Protein AF-A0A6V7KU65-F1 (afdb_monomer_lite)

Secondary structure (DSSP, 8-state):
--BTTB--HHHHH-TTTHHHHHHHHHHSSS-----TTTTTT-----S---SSS--TT----HHHHHHHHHHGGGPPP---SSSTTTTS-SSS--SSPPPGGGGTSSHHHHHH-TTSHHHHHHHHHHHTTSHHHHHPPP-EEEETTTTEEEE-

Organism: NCBI:txid1563983

Sequence (152 aa):
LSTDKHPRISTRVGPSRLPGYMVLSMLLPGQVYSYYGDEIGMTDSKAPWNDTQSDTQARLTADSLVEYSRNAPRTPMQWNGATNTAGFSTNETTYLPVNENYDYQNVESLIDEPSSTLNTYKKLVKLRKEPVFQFGHLNIGTLNNDTVLVIK

pLDDT: mean 85.8, std 15.4, range [36.19, 97.81]

InterPro domains:
  IPR006047 Glycosyl hydrolase family 13, catalytic domain [PF00128] (7-131)
  IPR017853 Glycoside hydrolase superfamily [SSF51445] (4-130)

Foldseek 3Di:
DDDLQAFQPCAVPPPVCLLVVLLVQLQDEDDHDDDPLSLLSDGFAPDQPDVDPDDPPPDPDVVSVNVSRNCRRVAAAQAELPAQNNPRDPDNDDPGGHHPCSHCSHPVNQVPPCPGSNVSNVVSVVVCPDCCSHPNDWDWDADDVRPDIDID

Structure (mmCIF, N/CA/C/O backbone):
data_AF-A0A6V7KU65-F1
#
_entry.id   AF-A0A6V7KU65-F1
#
loop_
_atom_site.group_PDB
_atom_site.id
_atom_site.type_symbol
_atom_site.label_atom_id
_atom_site.label_alt_id
_atom_site.label_comp_id
_atom_site.label_asym_id
_atom_site.label_entity_id
_atom_site.label_seq_id
_atom_site.pdbx_PDB_ins_code
_atom_site.Cartn_x
_atom_site.Cartn_y
_atom_site.Cartn_z
_atom_site.occupancy
_atom_site.B_iso_or_equiv
_atom_site.auth_seq_id
_atom_site.auth_comp_id
_atom_site.auth_asym_id
_atom_site.auth_atom_id
_atom_site.pdbx_PDB_model_num
ATOM 1 N N . LEU A 1 1 ? 3.739 -3.098 7.646 1.00 72.88 1 LEU A N 1
ATOM 2 C CA . LEU A 1 1 ? 3.260 -4.498 7.453 1.00 72.88 1 LEU A CA 1
ATOM 3 C C . LEU A 1 1 ? 4.264 -5.335 6.661 1.00 72.88 1 LEU A C 1
ATOM 5 O O . LEU A 1 1 ? 4.393 -6.531 6.920 1.00 72.88 1 LEU A O 1
ATOM 9 N N . SER A 1 2 ? 4.970 -4.734 5.708 1.00 83.94 2 SER A N 1
ATOM 10 C CA . SER A 1 2 ? 6.104 -5.352 5.006 1.00 83.94 2 SER A CA 1
ATOM 11 C C . SER A 1 2 ? 7.447 -4.868 5.569 1.00 83.94 2 SER A C 1
ATOM 13 O O . SER A 1 2 ? 7.476 -3.909 6.341 1.00 83.94 2 SER A O 1
ATOM 15 N N . THR A 1 3 ? 8.549 -5.530 5.203 1.00 87.00 3 THR A N 1
ATOM 16 C CA . THR A 1 3 ? 9.925 -5.046 5.420 1.00 87.00 3 THR A CA 1
ATOM 17 C C . THR A 1 3 ? 10.816 -5.491 4.260 1.00 87.00 3 THR A C 1
ATOM 19 O O . THR A 1 3 ? 10.416 -6.326 3.459 1.00 87.00 3 THR A O 1
ATOM 22 N N . ASP A 1 4 ? 12.060 -5.020 4.210 1.00 82.38 4 ASP A N 1
ATOM 23 C CA . ASP A 1 4 ? 13.067 -5.450 3.228 1.00 82.38 4 ASP A CA 1
ATOM 24 C C . ASP A 1 4 ? 13.524 -6.918 3.381 1.00 82.38 4 ASP A C 1
ATOM 2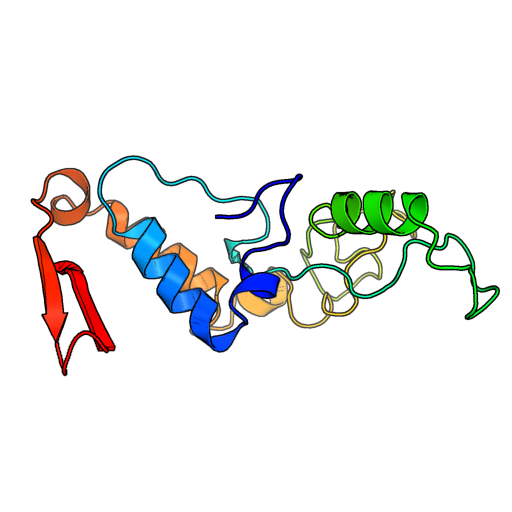6 O O . ASP A 1 4 ? 14.325 -7.399 2.579 1.00 82.38 4 ASP A O 1
ATOM 30 N N . LYS A 1 5 ? 13.078 -7.596 4.447 1.00 82.19 5 LYS A N 1
ATOM 31 C CA . LYS A 1 5 ? 13.423 -8.985 4.796 1.00 82.19 5 LYS A CA 1
ATOM 32 C C . LYS A 1 5 ? 12.248 -9.948 4.649 1.00 82.19 5 LYS A C 1
ATOM 34 O O . LYS A 1 5 ? 12.446 -11.150 4.777 1.00 82.19 5 LYS A O 1
ATOM 39 N N . HIS A 1 6 ? 11.041 -9.433 4.429 1.00 84.06 6 HIS A N 1
ATOM 40 C CA . HIS A 1 6 ? 9.832 -10.241 4.327 1.00 84.06 6 HIS A CA 1
ATOM 41 C C . HIS A 1 6 ? 9.097 -9.916 3.022 1.00 84.06 6 HIS A C 1
ATOM 43 O O . HIS A 1 6 ? 9.074 -8.748 2.636 1.00 84.06 6 HIS A O 1
ATOM 49 N N . PRO A 1 7 ? 8.435 -10.904 2.390 1.00 87.94 7 PRO A N 1
ATOM 50 C CA . PRO A 1 7 ? 7.588 -10.693 1.212 1.00 87.94 7 PRO A CA 1
ATOM 51 C C . PRO A 1 7 ? 6.628 -9.520 1.394 1.00 87.94 7 PRO A C 1
ATOM 53 O O . PRO A 1 7 ? 6.122 -9.334 2.504 1.00 87.94 7 PRO A O 1
ATOM 56 N N . ARG A 1 8 ? 6.312 -8.748 0.354 1.00 91.69 8 ARG A N 1
ATOM 57 C CA . ARG A 1 8 ? 5.344 -7.642 0.474 1.00 91.69 8 ARG A CA 1
ATOM 58 C C . ARG A 1 8 ? 3.980 -8.136 0.960 1.00 91.69 8 ARG A C 1
ATOM 60 O O . ARG A 1 8 ? 3.535 -9.239 0.639 1.00 91.69 8 ARG A O 1
ATOM 67 N N . ILE A 1 9 ? 3.280 -7.310 1.738 1.00 92.44 9 ILE A N 1
ATOM 68 C CA . ILE A 1 9 ? 1.968 -7.647 2.306 1.00 92.44 9 ILE A CA 1
ATOM 69 C C . ILE A 1 9 ? 0.967 -8.010 1.209 1.00 92.44 9 ILE A C 1
ATOM 71 O O . ILE A 1 9 ? 0.270 -9.011 1.355 1.00 92.44 9 ILE A O 1
ATOM 75 N N . SER A 1 10 ? 0.962 -7.264 0.098 1.00 92.00 10 SER A N 1
ATOM 76 C CA . SER A 1 10 ? 0.104 -7.512 -1.067 1.00 92.00 10 SER A CA 1
ATOM 77 C C . SER A 1 10 ? 0.305 -8.926 -1.628 1.00 92.00 10 SER A C 1
ATOM 79 O O . SER A 1 10 ? -0.668 -9.628 -1.895 1.00 92.00 10 SER A O 1
ATOM 81 N N . THR A 1 11 ? 1.556 -9.404 -1.682 1.00 91.38 11 THR A N 1
ATOM 82 C CA . THR A 1 11 ? 1.897 -10.782 -2.073 1.00 91.38 11 THR A CA 1
ATOM 83 C C . THR A 1 11 ? 1.359 -11.814 -1.081 1.00 91.38 11 THR A C 1
ATOM 85 O O . THR A 1 11 ? 0.833 -12.845 -1.490 1.00 91.38 11 THR A O 1
ATOM 88 N N . ARG A 1 12 ? 1.471 -11.555 0.230 1.00 90.19 12 ARG A N 1
ATOM 89 C CA . ARG A 1 12 ? 1.088 -12.524 1.275 1.00 90.19 12 ARG A CA 1
ATOM 90 C C . ARG A 1 12 ? -0.420 -12.689 1.437 1.00 90.19 12 ARG A C 1
ATOM 92 O O . ARG A 1 12 ? -0.884 -13.800 1.666 1.00 90.19 12 ARG A O 1
ATOM 99 N N . VAL A 1 13 ? -1.177 -11.591 1.395 1.00 91.25 13 VAL A N 1
ATOM 100 C CA . VAL A 1 13 ? -2.624 -11.608 1.703 1.00 91.25 13 VAL A CA 1
ATOM 101 C C . VAL A 1 13 ? -3.500 -11.572 0.453 1.00 91.25 13 VAL A C 1
ATOM 103 O O . VAL A 1 13 ? -4.666 -11.978 0.508 1.00 91.25 13 VAL A O 1
ATOM 106 N N . GLY A 1 14 ? -2.923 -11.140 -0.669 1.00 90.56 14 GLY A N 1
ATOM 107 C CA . GLY A 1 14 ? -3.597 -10.934 -1.942 1.00 90.56 14 GLY A CA 1
ATOM 108 C C . GLY A 1 14 ? -4.281 -9.563 -2.048 1.00 90.56 14 GLY A C 1
ATOM 109 O O . GLY A 1 14 ? -4.614 -8.940 -1.032 1.00 90.56 14 GLY A O 1
ATOM 110 N N . PRO A 1 15 ? -4.557 -9.103 -3.281 1.00 85.75 15 PRO A N 1
ATOM 111 C CA . PRO A 1 15 ? -5.095 -7.766 -3.537 1.00 85.75 15 PRO A CA 1
ATOM 112 C C . PRO A 1 15 ? -6.483 -7.550 -2.919 1.00 85.75 15 PRO A C 1
ATOM 114 O O . PRO A 1 15 ? -6.777 -6.463 -2.434 1.00 85.75 15 PRO A O 1
ATOM 117 N N . SER A 1 16 ? -7.321 -8.589 -2.854 1.00 89.19 16 SER A N 1
ATOM 118 C CA . SER A 1 16 ? -8.681 -8.490 -2.306 1.00 89.19 16 SER A CA 1
ATOM 119 C C . SER A 1 16 ? -8.722 -8.252 -0.794 1.00 89.19 16 SER A C 1
ATOM 121 O O . SER A 1 16 ? -9.681 -7.672 -0.290 1.00 89.19 16 SER A O 1
ATOM 123 N N . ARG A 1 17 ? -7.694 -8.689 -0.056 1.00 91.69 17 ARG A N 1
ATOM 124 C CA . ARG A 1 17 ? -7.631 -8.561 1.410 1.00 91.69 17 ARG A CA 1
ATOM 125 C C . ARG A 1 17 ? -6.805 -7.367 1.868 1.00 91.69 17 ARG A C 1
ATOM 127 O O . ARG A 1 17 ? -6.956 -6.933 3.009 1.00 91.69 17 ARG A O 1
ATOM 134 N N . LEU A 1 18 ? -5.948 -6.835 0.998 1.00 92.06 18 LEU A N 1
ATOM 135 C CA . LEU A 1 18 ? -5.036 -5.742 1.317 1.00 92.06 18 LEU A CA 1
ATOM 136 C C . LEU A 1 18 ? -5.740 -4.529 1.962 1.00 92.06 18 LEU A C 1
ATOM 138 O O . LEU A 1 18 ? -5.259 -4.090 3.010 1.00 92.06 18 LEU A O 1
ATOM 142 N N . PRO A 1 19 ? -6.891 -4.031 1.457 1.00 91.19 19 PRO A N 1
ATOM 143 C CA . PRO A 1 19 ? -7.582 -2.906 2.088 1.00 91.19 19 PRO A CA 1
ATOM 144 C C . PRO A 1 19 ? -7.994 -3.189 3.538 1.00 91.19 19 PRO A C 1
ATOM 146 O O . PRO A 1 19 ? -7.839 -2.329 4.401 1.00 91.19 19 PRO A O 1
ATOM 149 N N . GLY A 1 20 ? -8.450 -4.409 3.841 1.00 91.75 20 GLY A N 1
ATOM 150 C CA . GLY A 1 20 ? -8.815 -4.805 5.204 1.00 91.75 20 GLY A CA 1
ATOM 151 C C . GLY A 1 20 ? -7.618 -4.784 6.159 1.00 91.75 20 GLY A C 1
ATOM 152 O O . GLY A 1 20 ? -7.716 -4.258 7.267 1.00 91.75 20 GLY A O 1
ATOM 153 N N . TYR A 1 21 ? -6.459 -5.274 5.711 1.00 92.00 21 TYR A N 1
ATOM 154 C CA . TYR A 1 21 ? -5.218 -5.202 6.493 1.00 92.00 21 TYR A CA 1
ATOM 155 C C . TYR A 1 21 ? -4.721 -3.765 6.684 1.00 92.00 21 TYR A C 1
ATOM 157 O O . TYR A 1 21 ? -4.191 -3.445 7.749 1.00 92.00 21 TYR A O 1
ATOM 165 N N . MET A 1 22 ? -4.909 -2.888 5.693 1.00 92.81 22 MET A N 1
ATOM 166 C CA . MET A 1 22 ? -4.601 -1.463 5.835 1.00 92.81 22 MET A CA 1
ATOM 167 C C . MET A 1 22 ? -5.476 -0.804 6.889 1.00 92.81 22 MET A C 1
ATOM 169 O O . MET A 1 22 ? -4.943 -0.124 7.760 1.00 92.81 22 MET A O 1
ATOM 173 N N . VAL A 1 23 ? -6.791 -1.035 6.840 1.00 93.00 23 VAL A N 1
ATOM 174 C CA . VAL A 1 23 ? -7.746 -0.537 7.841 1.00 93.00 23 VAL A CA 1
ATOM 175 C C . VAL A 1 23 ? -7.330 -1.007 9.232 1.00 93.00 23 VAL A C 1
ATOM 177 O O . VAL A 1 23 ? -7.158 -0.185 10.127 1.00 93.00 23 VAL A O 1
ATOM 180 N N . LEU A 1 24 ? -7.081 -2.308 9.399 1.00 92.50 24 LEU A N 1
ATOM 181 C CA . LEU A 1 24 ? -6.645 -2.874 10.673 1.00 92.50 24 LEU A CA 1
ATOM 182 C C . LEU A 1 24 ? -5.354 -2.206 11.170 1.00 92.50 24 LEU A C 1
ATOM 184 O O . LEU A 1 24 ? -5.301 -1.714 12.291 1.00 92.50 24 LEU A O 1
ATOM 188 N N . SER A 1 25 ? -4.323 -2.120 10.329 1.00 92.25 25 SER A N 1
ATOM 189 C CA . SER A 1 25 ? -3.042 -1.530 10.730 1.00 92.25 25 SER A CA 1
ATOM 190 C C . SER A 1 25 ? -3.122 -0.025 10.997 1.00 92.25 25 SER A C 1
ATOM 192 O O . SER A 1 25 ? -2.353 0.465 11.818 1.00 92.25 25 SER A O 1
ATOM 194 N N . MET A 1 26 ? -3.992 0.710 10.300 1.00 92.88 26 MET A N 1
ATOM 195 C CA . MET A 1 26 ? -4.109 2.171 10.386 1.00 92.88 26 MET A CA 1
ATOM 196 C C . MET A 1 26 ? -5.087 2.662 11.442 1.00 92.88 26 MET A C 1
ATOM 198 O O . MET A 1 26 ? -5.024 3.841 11.783 1.00 92.88 26 MET A O 1
ATOM 202 N N . LEU A 1 27 ? -6.003 1.825 11.928 1.00 91.44 27 LEU A N 1
ATOM 203 C CA . LEU A 1 27 ? -7.005 2.224 12.923 1.00 91.44 27 LEU A CA 1
ATOM 204 C C . LEU A 1 27 ? -6.724 1.664 14.319 1.00 91.44 27 LEU A C 1
ATOM 206 O O . LEU A 1 27 ? -7.307 2.144 15.285 1.00 91.44 27 LEU A O 1
ATOM 210 N N . LEU A 1 28 ? -5.792 0.715 14.457 1.00 92.81 28 LEU A N 1
ATOM 211 C CA . LEU A 1 28 ? -5.308 0.306 15.773 1.00 92.81 28 LEU A CA 1
ATOM 212 C C . LEU A 1 28 ? -4.555 1.460 16.474 1.00 92.81 28 LEU A C 1
ATOM 214 O O . LEU A 1 28 ? -3.820 2.215 15.820 1.00 92.81 28 LEU A O 1
ATOM 218 N N . PRO A 1 29 ? -4.711 1.613 17.800 1.00 92.06 29 PRO A N 1
ATOM 219 C CA . PRO A 1 29 ? -4.054 2.657 18.575 1.00 92.06 29 PRO A CA 1
ATOM 220 C C . PRO A 1 29 ? -2.530 2.477 18.562 1.00 92.06 29 PRO A C 1
ATOM 222 O O . PRO A 1 29 ? -2.019 1.365 18.441 1.00 92.06 29 PRO A O 1
ATOM 225 N N . GLY A 1 30 ? -1.793 3.582 18.694 1.00 90.81 30 GLY A N 1
ATOM 226 C CA . GLY A 1 30 ? -0.327 3.575 18.783 1.00 90.81 30 GLY A CA 1
ATOM 227 C C . GLY A 1 30 ? 0.374 4.148 17.552 1.00 90.81 30 GLY A C 1
ATOM 228 O O . GLY A 1 30 ? -0.051 5.165 17.006 1.00 90.81 30 GLY A O 1
ATOM 229 N N . GLN A 1 31 ? 1.468 3.523 17.119 1.00 91.62 31 GLN A N 1
ATOM 230 C CA . GLN A 1 31 ? 2.247 3.960 15.958 1.00 91.62 31 GLN A CA 1
ATOM 231 C C . GLN A 1 31 ? 2.055 2.999 14.785 1.00 91.62 31 GLN A C 1
ATOM 233 O O . GLN A 1 31 ? 2.092 1.782 14.951 1.00 91.62 31 GLN A O 1
ATOM 238 N N . VAL A 1 32 ? 1.898 3.557 13.584 1.00 92.38 32 VAL A N 1
ATOM 239 C CA . VAL A 1 32 ? 1.812 2.779 12.343 1.00 92.38 32 VAL A CA 1
ATOM 240 C C . VAL A 1 32 ? 3.151 2.823 11.629 1.00 92.38 32 VAL A C 1
ATOM 242 O O . VAL A 1 32 ? 3.749 3.892 11.492 1.00 92.38 32 VAL A O 1
ATOM 245 N N . TYR A 1 33 ? 3.583 1.662 11.145 1.00 91.81 33 TYR A N 1
ATOM 246 C CA . TYR A 1 33 ? 4.765 1.504 10.308 1.00 91.81 33 TYR A CA 1
ATOM 247 C C . TYR A 1 33 ? 4.349 0.945 8.944 1.00 91.81 33 TYR A C 1
ATOM 249 O O . TYR A 1 33 ? 3.861 -0.188 8.838 1.00 91.81 33 TYR A O 1
ATOM 257 N N . SER A 1 34 ? 4.557 1.748 7.903 1.00 91.50 34 SER A N 1
ATOM 258 C CA . SER A 1 34 ? 4.337 1.368 6.507 1.00 91.50 34 SER A CA 1
ATOM 259 C C . SER A 1 34 ? 5.678 1.225 5.803 1.00 91.50 34 SER A C 1
ATOM 261 O O . SER A 1 34 ? 6.565 2.057 5.994 1.00 91.50 34 SER A O 1
ATOM 263 N N . TYR A 1 35 ? 5.832 0.171 5.009 1.00 94.75 35 TYR A N 1
ATOM 264 C CA . TYR A 1 35 ? 6.974 0.033 4.111 1.00 94.75 35 TYR A CA 1
ATOM 265 C C . TYR A 1 35 ? 6.631 0.672 2.767 1.00 94.75 35 TYR A C 1
ATOM 267 O O . TYR A 1 35 ? 5.463 0.674 2.383 1.00 94.75 35 TYR A O 1
ATOM 275 N N . TYR A 1 36 ? 7.621 1.220 2.061 1.00 95.06 36 TYR A N 1
ATOM 276 C CA . TYR A 1 36 ? 7.357 1.884 0.784 1.00 95.06 36 TYR A CA 1
ATOM 277 C C . TYR A 1 36 ? 6.697 0.917 -0.207 1.00 95.06 36 TYR A C 1
ATOM 279 O O . TYR A 1 36 ? 7.060 -0.264 -0.292 1.00 95.06 36 TYR A O 1
ATOM 287 N N . GLY A 1 37 ? 5.715 1.408 -0.951 1.00 94.88 37 GLY A N 1
ATOM 288 C CA . GLY A 1 37 ? 4.937 0.596 -1.870 1.00 94.88 37 GLY A CA 1
ATOM 289 C C . GLY A 1 37 ? 3.798 -0.183 -1.212 1.00 94.88 37 GLY A C 1
ATOM 290 O O . GLY A 1 37 ? 2.959 -0.706 -1.943 1.00 94.88 37 GLY A O 1
ATOM 291 N N . ASP A 1 38 ? 3.707 -0.257 0.125 1.00 94.38 38 ASP A N 1
ATOM 292 C CA . ASP A 1 38 ? 2.520 -0.824 0.784 1.00 94.38 38 ASP A CA 1
ATOM 293 C C . ASP A 1 38 ? 1.283 0.014 0.406 1.00 94.38 38 ASP A C 1
ATOM 295 O O . ASP A 1 38 ? 0.246 -0.556 0.086 1.00 94.38 38 ASP A O 1
ATOM 299 N N . GLU A 1 39 ? 1.397 1.346 0.354 1.00 94.88 39 GLU A N 1
ATOM 300 C CA . GLU A 1 39 ? 0.319 2.303 0.054 1.00 94.88 39 GLU A CA 1
ATOM 301 C C . GLU A 1 39 ? -0.259 2.185 -1.359 1.00 94.88 39 GLU A C 1
ATOM 303 O O . GLU A 1 39 ? -1.450 2.414 -1.556 1.00 94.88 39 GLU A O 1
ATOM 308 N N . ILE A 1 40 ? 0.564 1.793 -2.332 1.00 95.31 40 ILE A N 1
ATOM 309 C CA . ILE A 1 40 ? 0.121 1.476 -3.692 1.00 95.31 40 ILE A CA 1
ATOM 310 C C . ILE A 1 40 ? -0.077 -0.026 -3.890 1.00 95.31 40 ILE A C 1
ATOM 312 O O . ILE A 1 40 ? -0.406 -0.446 -4.985 1.00 95.31 40 ILE A O 1
ATOM 316 N N . GLY A 1 41 ? 0.085 -0.859 -2.862 1.00 94.31 41 GLY A N 1
ATOM 317 C CA . GLY A 1 41 ? -0.134 -2.302 -2.955 1.00 94.31 41 GLY A CA 1
ATOM 318 C C . GLY A 1 41 ? 0.859 -3.051 -3.843 1.00 94.31 41 GLY A C 1
ATOM 319 O O . GLY A 1 41 ? 0.484 -4.075 -4.418 1.00 94.31 41 GLY A O 1
ATOM 320 N N . MET A 1 42 ? 2.108 -2.579 -3.928 1.00 95.12 42 MET A N 1
ATOM 321 C CA . MET A 1 42 ? 3.183 -3.271 -4.641 1.00 95.12 42 MET A CA 1
ATOM 322 C C . MET A 1 42 ? 3.273 -4.735 -4.208 1.00 95.12 42 MET A C 1
ATOM 324 O O . MET A 1 42 ? 3.196 -5.074 -3.022 1.00 95.12 42 MET A O 1
ATOM 328 N N . THR A 1 43 ? 3.485 -5.596 -5.192 1.00 93.31 43 THR A N 1
ATOM 329 C CA . THR A 1 43 ? 3.725 -7.028 -5.024 1.00 93.31 43 THR A CA 1
ATOM 330 C C . THR A 1 43 ? 5.194 -7.346 -5.243 1.00 93.31 43 THR A C 1
ATOM 332 O O . THR A 1 43 ? 5.942 -6.552 -5.813 1.00 93.31 43 THR A O 1
ATOM 335 N N . ASP A 1 44 ? 5.603 -8.524 -4.803 1.00 89.75 44 ASP A N 1
ATOM 336 C CA . ASP A 1 44 ? 6.927 -9.062 -5.092 1.00 89.75 44 ASP A CA 1
ATOM 337 C C . ASP A 1 44 ? 7.050 -9.367 -6.591 1.00 89.75 44 ASP A C 1
ATOM 339 O O . ASP A 1 44 ? 6.065 -9.741 -7.242 1.00 89.75 44 ASP A O 1
ATOM 343 N N . SER A 1 45 ? 8.243 -9.189 -7.159 1.00 80.62 45 SER A N 1
ATOM 344 C CA . SER A 1 45 ? 8.513 -9.591 -8.543 1.00 80.62 45 SER A CA 1
ATOM 345 C C . SER A 1 45 ? 8.508 -11.111 -8.656 1.00 80.62 45 SER A C 1
ATOM 347 O O . SER A 1 45 ? 9.147 -11.781 -7.850 1.00 80.62 45 SER A O 1
ATOM 349 N N . LYS A 1 46 ? 7.822 -11.650 -9.669 1.00 67.69 46 LYS A N 1
ATOM 350 C CA . LYS A 1 46 ? 7.791 -13.096 -9.952 1.00 67.69 46 LYS A CA 1
ATOM 351 C C . LYS A 1 46 ? 8.997 -13.587 -10.756 1.00 67.69 46 LYS A C 1
ATOM 353 O O . LYS A 1 46 ? 9.245 -14.789 -10.799 1.00 67.69 46 LYS A O 1
ATOM 358 N N . ALA A 1 47 ? 9.714 -12.677 -11.410 1.00 56.41 47 ALA A N 1
ATOM 359 C CA . ALA A 1 47 ? 10.858 -13.022 -12.235 1.00 56.41 47 ALA A CA 1
ATOM 360 C C . ALA A 1 47 ? 12.081 -13.326 -11.349 1.00 56.41 47 ALA A C 1
ATOM 362 O O . ALA A 1 47 ? 12.432 -12.491 -10.506 1.00 56.41 47 ALA A O 1
ATOM 363 N N . PRO A 1 48 ? 12.738 -14.493 -11.507 1.00 51.47 48 PRO A N 1
ATOM 364 C CA . PRO A 1 48 ? 14.038 -14.713 -10.894 1.00 51.47 48 PRO A CA 1
ATOM 365 C C . PRO A 1 48 ? 15.005 -13.628 -11.376 1.00 51.47 48 PRO A C 1
ATOM 367 O O . PRO A 1 48 ? 14.987 -13.242 -12.545 1.00 51.47 48 PRO A O 1
ATOM 370 N N . TRP A 1 49 ? 15.841 -13.132 -10.465 1.00 49.56 49 TRP A N 1
ATOM 371 C CA . TRP A 1 49 ? 16.952 -12.258 -10.822 1.00 49.56 49 TRP A CA 1
ATOM 372 C C . TRP A 1 49 ? 17.937 -13.079 -11.655 1.00 49.56 49 TRP A C 1
ATOM 374 O O . TRP A 1 49 ? 18.753 -13.819 -11.114 1.00 49.56 49 TRP A O 1
ATOM 384 N N . ASN A 1 50 ? 17.805 -13.004 -12.974 1.00 48.38 50 ASN A N 1
ATOM 385 C CA . ASN A 1 50 ? 18.806 -13.479 -13.909 1.00 48.38 50 ASN A CA 1
ATOM 386 C C . ASN A 1 50 ? 19.100 -12.301 -14.831 1.00 48.38 50 ASN A C 1
ATOM 388 O O . ASN A 1 50 ? 18.231 -11.859 -15.579 1.00 48.38 50 ASN A O 1
ATOM 392 N N . ASP A 1 51 ? 20.309 -11.762 -14.730 1.00 45.56 51 ASP A N 1
ATOM 393 C CA . ASP A 1 51 ? 20.778 -10.567 -15.442 1.00 45.56 51 ASP A CA 1
ATOM 394 C C . ASP A 1 51 ? 20.981 -10.811 -16.951 1.00 45.56 51 ASP A C 1
ATOM 396 O O . ASP A 1 51 ? 21.880 -10.265 -17.576 1.00 45.56 51 ASP A O 1
ATOM 400 N N . THR A 1 52 ? 20.213 -11.711 -17.565 1.00 38.62 52 THR A N 1
ATOM 401 C CA . THR A 1 52 ? 20.358 -12.049 -18.980 1.00 38.62 52 THR A CA 1
ATOM 402 C C . THR A 1 52 ? 19.100 -12.703 -19.535 1.00 38.62 52 THR A C 1
ATOM 404 O O . THR A 1 52 ? 18.566 -13.675 -19.000 1.00 38.62 52 THR A O 1
ATOM 407 N N . GLN A 1 53 ? 18.696 -12.211 -20.704 1.00 41.31 53 GLN A N 1
ATOM 408 C CA . GLN A 1 53 ? 18.089 -13.018 -21.756 1.00 41.31 53 GLN A CA 1
ATOM 409 C C . GLN A 1 53 ? 19.015 -14.209 -22.073 1.00 41.31 53 GLN A C 1
ATOM 411 O O . GLN A 1 53 ? 19.805 -14.143 -23.005 1.00 41.31 53 GLN A O 1
ATOM 416 N N . SER A 1 54 ? 19.008 -15.265 -21.269 1.00 36.34 54 SER A N 1
ATOM 417 C CA . SER A 1 54 ? 19.681 -16.527 -21.582 1.00 36.34 54 SER A CA 1
ATOM 418 C C . SER A 1 54 ? 19.294 -17.563 -20.535 1.00 36.34 54 SER A C 1
ATOM 420 O O . SER A 1 54 ? 19.555 -17.389 -19.351 1.00 36.34 54 SER A O 1
ATOM 422 N N . ASP A 1 55 ? 18.707 -18.659 -20.994 1.00 36.19 55 ASP A N 1
ATOM 423 C CA . ASP A 1 55 ? 18.375 -19.862 -20.235 1.00 36.19 55 ASP A CA 1
ATOM 424 C C . ASP A 1 55 ? 17.281 -19.758 -19.165 1.00 36.19 55 ASP A C 1
ATOM 426 O O . ASP A 1 55 ? 17.493 -19.561 -17.968 1.00 36.19 55 ASP A O 1
ATOM 430 N N . THR A 1 56 ? 16.091 -20.139 -19.622 1.00 38.69 56 THR A N 1
ATOM 431 C CA . THR A 1 56 ? 14.938 -20.722 -18.917 1.00 38.69 56 THR A CA 1
ATOM 432 C C . THR A 1 56 ? 15.249 -21.914 -17.985 1.00 38.69 56 THR A C 1
ATOM 434 O O . THR A 1 56 ? 14.367 -22.720 -17.693 1.00 38.69 56 THR A O 1
ATOM 437 N N . GLN A 1 57 ? 16.480 -22.078 -17.496 1.00 41.56 57 GLN A N 1
ATOM 438 C CA . GLN A 1 57 ? 16.871 -23.230 -16.684 1.00 41.56 57 GLN A CA 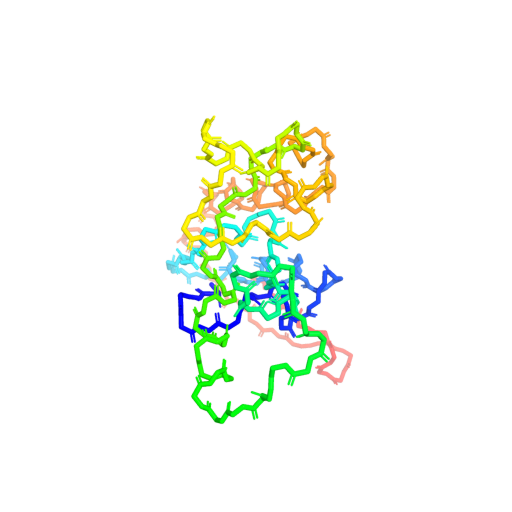1
ATOM 439 C C . GLN A 1 57 ? 18.069 -22.975 -15.752 1.00 41.56 57 GLN A C 1
ATOM 441 O O . GLN A 1 57 ? 18.775 -23.912 -15.376 1.00 41.56 57 GLN A O 1
ATOM 446 N N . ALA A 1 58 ? 18.300 -21.727 -15.329 1.00 41.56 58 ALA A N 1
ATOM 447 C CA . ALA A 1 58 ? 19.233 -21.439 -14.240 1.00 41.56 58 ALA A CA 1
ATOM 448 C C . ALA A 1 58 ? 18.663 -21.985 -12.915 1.00 41.56 58 ALA A C 1
ATOM 450 O O . ALA A 1 58 ? 17.812 -21.392 -12.260 1.00 41.56 58 ALA A O 1
ATOM 451 N N . ARG A 1 59 ? 19.089 -23.211 -12.612 1.00 45.38 59 ARG A N 1
ATOM 452 C CA . ARG A 1 59 ? 18.837 -24.043 -11.429 1.00 45.38 59 ARG A CA 1
ATOM 453 C C . ARG A 1 59 ? 18.478 -23.217 -10.187 1.00 45.38 59 ARG A C 1
ATOM 455 O O . ARG A 1 59 ? 19.306 -22.454 -9.704 1.00 45.38 59 ARG A O 1
ATOM 462 N N . LEU A 1 60 ? 17.291 -23.477 -9.631 1.00 55.88 60 LEU A N 1
ATOM 463 C CA . LEU A 1 60 ? 16.874 -23.076 -8.283 1.00 55.88 60 LEU A CA 1
ATOM 464 C C . LEU A 1 60 ? 17.808 -23.728 -7.243 1.00 55.88 60 LEU A C 1
ATOM 466 O O . LEU A 1 60 ? 17.470 -24.731 -6.615 1.00 55.88 60 LEU A O 1
ATOM 470 N N . THR A 1 61 ? 19.032 -23.231 -7.112 1.00 60.31 61 THR A N 1
ATOM 471 C CA . THR A 1 61 ? 19.931 -23.587 -6.013 1.00 60.31 61 THR A CA 1
ATOM 472 C C . THR A 1 61 ? 19.426 -22.919 -4.738 1.00 60.31 61 THR A C 1
ATOM 474 O O . THR A 1 61 ? 18.772 -21.874 -4.798 1.00 60.31 61 THR A O 1
ATOM 477 N N . ALA A 1 62 ? 19.727 -23.499 -3.573 1.00 62.44 62 ALA A N 1
ATOM 478 C CA . ALA A 1 62 ? 19.326 -22.920 -2.289 1.00 62.44 62 ALA A CA 1
ATOM 479 C C . ALA A 1 62 ? 19.760 -21.445 -2.160 1.00 62.44 62 ALA A C 1
ATOM 481 O O . ALA A 1 62 ? 18.976 -20.618 -1.703 1.00 62.44 62 ALA A O 1
ATOM 482 N N . ASP A 1 63 ? 20.947 -21.102 -2.664 1.00 59.53 63 ASP A N 1
ATOM 483 C CA . ASP A 1 63 ? 21.477 -19.736 -2.628 1.00 59.53 63 ASP A CA 1
ATOM 484 C C . ASP A 1 63 ? 20.690 -18.773 -3.535 1.00 59.53 63 ASP A C 1
ATOM 486 O O . ASP A 1 63 ? 20.323 -17.682 -3.100 1.00 59.53 63 ASP A O 1
ATOM 490 N N . SER A 1 64 ? 20.324 -19.198 -4.753 1.00 62.03 64 SER A N 1
ATOM 491 C CA . SER A 1 64 ? 19.500 -18.386 -5.670 1.00 62.03 64 SER A CA 1
ATOM 492 C C . SER A 1 64 ? 18.096 -18.103 -5.117 1.00 62.03 64 SER A C 1
ATOM 494 O O . SER A 1 64 ? 17.552 -17.014 -5.300 1.00 62.03 64 SER A O 1
ATOM 496 N N . LEU A 1 65 ? 17.523 -19.056 -4.373 1.00 64.31 65 LEU A N 1
ATOM 497 C CA . LEU A 1 65 ? 16.228 -18.902 -3.708 1.00 64.31 65 LEU A CA 1
ATOM 498 C C . LEU A 1 65 ? 16.302 -17.907 -2.544 1.00 64.31 65 LEU A C 1
ATOM 500 O O . LEU A 1 65 ? 15.368 -17.128 -2.333 1.00 64.31 65 LEU A O 1
ATOM 504 N N . VAL A 1 66 ? 17.412 -17.907 -1.801 1.00 64.81 66 VAL A N 1
ATOM 505 C CA . VAL A 1 66 ? 17.654 -16.954 -0.710 1.00 64.81 66 VAL A CA 1
ATOM 506 C C . VAL A 1 66 ? 17.831 -15.539 -1.259 1.00 64.81 66 VAL A C 1
ATOM 508 O O . VAL A 1 66 ? 17.231 -14.603 -0.727 1.00 64.81 66 VAL A O 1
ATOM 511 N N . GLU A 1 67 ? 18.602 -15.357 -2.331 1.00 63.00 67 GLU A N 1
ATOM 512 C CA . GLU A 1 67 ? 18.758 -14.044 -2.969 1.00 63.00 67 GLU A CA 1
ATOM 513 C C . GLU A 1 67 ? 17.449 -13.530 -3.567 1.00 63.00 67 GLU A C 1
ATOM 515 O O . GLU A 1 67 ? 17.071 -12.383 -3.310 1.00 63.00 67 GLU A O 1
ATOM 520 N N . TYR A 1 68 ? 16.705 -14.387 -4.270 1.00 67.81 68 TYR A N 1
ATOM 521 C CA . TYR A 1 68 ? 15.375 -14.058 -4.778 1.00 67.81 68 TYR A CA 1
ATOM 522 C C . TYR A 1 68 ? 14.441 -13.610 -3.649 1.00 67.81 68 TYR A C 1
ATOM 524 O O . TYR A 1 68 ? 13.854 -12.531 -3.720 1.00 67.81 68 TYR A O 1
ATOM 532 N N . SER A 1 69 ? 14.371 -14.375 -2.555 1.00 70.25 69 SER A N 1
ATOM 533 C CA . SER A 1 69 ? 13.537 -14.033 -1.399 1.00 70.25 69 SER A CA 1
ATOM 534 C C . SER A 1 69 ? 13.916 -12.695 -0.758 1.00 70.25 69 SER A C 1
ATOM 536 O O . SER A 1 69 ? 13.052 -12.043 -0.170 1.00 70.25 69 SER A O 1
ATOM 538 N N . ARG A 1 70 ? 15.189 -12.285 -0.825 1.00 75.00 70 ARG A N 1
ATOM 539 C CA . ARG A 1 70 ? 15.654 -11.004 -0.274 1.00 75.00 70 ARG A CA 1
ATOM 540 C C . ARG A 1 70 ? 15.391 -9.834 -1.212 1.00 75.00 70 ARG A C 1
ATOM 542 O O . ARG A 1 70 ? 15.082 -8.750 -0.727 1.00 75.00 70 ARG A O 1
ATOM 549 N N . ASN A 1 71 ? 15.531 -10.029 -2.520 1.00 82.19 71 ASN A N 1
ATOM 550 C CA . ASN A 1 71 ? 15.418 -8.954 -3.509 1.00 82.19 71 ASN A CA 1
ATOM 551 C C . ASN A 1 71 ? 13.976 -8.709 -3.966 1.00 82.19 71 ASN A C 1
ATOM 553 O O . ASN A 1 71 ? 13.638 -7.577 -4.304 1.00 82.19 71 ASN A O 1
ATOM 557 N N . ALA A 1 72 ? 13.113 -9.721 -3.885 1.00 84.19 72 ALA A N 1
ATOM 558 C CA . ALA A 1 72 ? 11.695 -9.645 -4.224 1.00 84.19 72 ALA A CA 1
ATOM 559 C C . ALA A 1 72 ? 10.939 -8.446 -3.596 1.00 84.19 72 ALA A C 1
ATOM 561 O O . ALA A 1 72 ? 10.249 -7.740 -4.334 1.00 84.19 72 ALA A O 1
ATOM 562 N N . PRO A 1 73 ? 11.082 -8.124 -2.291 1.00 87.75 73 PRO A N 1
ATOM 563 C CA . PRO A 1 73 ? 10.428 -6.945 -1.718 1.00 87.75 73 PRO A CA 1
ATOM 564 C C . PRO A 1 73 ? 11.158 -5.623 -2.017 1.00 87.75 73 PRO A C 1
ATOM 566 O O . PRO A 1 73 ? 10.618 -4.557 -1.726 1.00 87.75 73 PRO A O 1
ATOM 569 N N . ARG A 1 74 ? 12.366 -5.654 -2.594 1.00 90.25 74 ARG A N 1
ATOM 570 C CA . ARG A 1 74 ? 13.272 -4.498 -2.753 1.00 90.25 74 ARG A CA 1
ATOM 571 C C . ARG A 1 74 ? 13.259 -3.883 -4.151 1.00 90.25 74 ARG A C 1
ATOM 573 O O . ARG A 1 74 ? 14.089 -3.015 -4.432 1.00 90.25 74 ARG A O 1
ATOM 580 N N . THR A 1 75 ? 12.354 -4.331 -5.022 1.00 92.38 75 THR A N 1
ATOM 581 C CA . THR A 1 75 ? 12.216 -3.776 -6.372 1.00 92.38 75 THR A CA 1
ATOM 582 C C . THR A 1 75 ? 11.988 -2.264 -6.323 1.00 92.38 75 THR A C 1
ATOM 584 O O . THR A 1 75 ? 11.366 -1.772 -5.368 1.00 92.38 75 THR A O 1
ATOM 587 N N . PRO A 1 76 ? 12.441 -1.514 -7.339 1.00 95.19 76 PRO A N 1
ATOM 588 C CA . PRO A 1 76 ? 12.249 -0.072 -7.377 1.00 95.19 76 PRO A CA 1
ATOM 589 C C . PRO A 1 76 ? 10.772 0.341 -7.271 1.00 95.19 76 PRO A C 1
ATOM 591 O O . PRO A 1 76 ? 9.867 -0.419 -7.625 1.00 95.19 76 PRO A O 1
ATOM 594 N N . MET A 1 77 ? 10.538 1.545 -6.744 1.00 96.88 77 MET A N 1
ATOM 595 C CA . MET A 1 77 ? 9.198 2.126 -6.593 1.00 96.88 77 MET A CA 1
ATOM 596 C C . MET A 1 77 ? 8.555 2.399 -7.960 1.00 96.88 77 MET A C 1
ATOM 598 O O . MET A 1 77 ? 9.232 2.863 -8.873 1.00 96.88 77 MET A O 1
ATOM 602 N N . GLN A 1 78 ? 7.249 2.150 -8.078 1.00 97.25 78 GLN A N 1
ATOM 603 C CA . GLN A 1 78 ? 6.488 2.302 -9.323 1.00 97.25 78 GLN A CA 1
ATOM 604 C C . GLN A 1 78 ? 5.775 3.661 -9.348 1.00 97.25 78 GLN A C 1
ATOM 606 O O . GLN A 1 78 ? 4.676 3.811 -8.811 1.00 97.25 78 GLN A O 1
ATOM 611 N N . TRP A 1 79 ? 6.406 4.676 -9.934 1.00 97.44 79 TRP A N 1
ATOM 612 C CA . TRP A 1 79 ? 5.861 6.036 -9.991 1.00 97.44 79 TRP A CA 1
ATOM 613 C C . TRP A 1 79 ? 4.897 6.243 -11.158 1.00 97.44 79 TRP A C 1
ATOM 615 O O . TRP A 1 79 ? 3.831 6.817 -10.952 1.00 97.44 79 TRP A O 1
ATOM 625 N N . ASN A 1 80 ? 5.238 5.752 -12.350 1.00 96.06 80 ASN A N 1
ATOM 626 C CA . ASN A 1 80 ? 4.414 5.863 -13.558 1.00 96.06 80 ASN A CA 1
ATOM 627 C C . ASN A 1 80 ? 4.553 4.629 -14.465 1.00 96.06 80 ASN A C 1
ATOM 629 O O . ASN A 1 80 ? 5.420 3.787 -14.238 1.00 96.06 80 ASN A O 1
ATOM 633 N N . GLY A 1 81 ? 3.704 4.542 -15.492 1.00 94.06 81 GLY A N 1
ATOM 634 C CA . GLY A 1 81 ? 3.747 3.488 -16.517 1.00 94.06 81 GLY A CA 1
ATOM 635 C C . GLY A 1 81 ? 4.523 3.862 -17.789 1.00 94.06 81 GLY A C 1
ATOM 636 O O . GLY A 1 81 ? 4.567 3.075 -18.730 1.00 94.06 81 GLY A O 1
ATOM 637 N N . ALA A 1 82 ? 5.113 5.061 -17.850 1.00 90.25 82 ALA A N 1
ATOM 638 C CA . ALA A 1 82 ? 5.652 5.633 -19.087 1.00 90.25 82 ALA A CA 1
ATOM 639 C C . ALA A 1 82 ? 7.059 5.129 -19.450 1.00 90.25 82 ALA A C 1
ATOM 641 O O . ALA A 1 82 ? 7.428 5.136 -20.624 1.00 90.25 82 ALA A O 1
ATOM 642 N N . THR A 1 83 ? 7.853 4.705 -18.462 1.00 90.81 83 THR A N 1
ATOM 643 C CA . THR A 1 83 ? 9.210 4.174 -18.674 1.00 90.81 83 THR A CA 1
ATOM 644 C C . THR A 1 83 ? 9.317 2.737 -18.179 1.00 90.81 83 THR A C 1
ATOM 646 O O . THR A 1 83 ? 8.625 2.337 -17.249 1.00 90.81 83 THR A O 1
ATOM 649 N N . ASN A 1 84 ? 10.239 1.960 -18.748 1.00 89.62 84 ASN A N 1
ATOM 650 C CA . ASN A 1 84 ? 10.552 0.598 -18.291 1.00 89.62 84 ASN A CA 1
ATOM 651 C C . ASN A 1 84 ? 11.128 0.547 -16.858 1.00 89.62 84 ASN A C 1
ATOM 653 O O . ASN A 1 84 ? 11.158 -0.507 -16.228 1.00 89.62 84 ASN A O 1
ATOM 657 N N . THR A 1 85 ? 11.573 1.689 -16.333 1.00 93.06 85 THR A N 1
ATOM 658 C CA . THR A 1 85 ? 12.002 1.888 -14.942 1.00 93.06 85 THR A CA 1
ATOM 659 C C . THR A 1 85 ? 10.886 2.424 -14.038 1.00 93.06 85 THR A C 1
ATOM 661 O O . THR A 1 85 ? 11.156 2.799 -12.896 1.00 93.06 85 THR A O 1
ATOM 664 N N . ALA A 1 86 ? 9.646 2.488 -14.533 1.00 95.50 86 ALA A N 1
ATOM 665 C CA . ALA A 1 86 ? 8.462 3.004 -13.847 1.00 95.50 86 ALA A CA 1
ATOM 666 C C . ALA A 1 86 ? 8.645 4.385 -13.202 1.00 95.50 86 ALA A C 1
ATOM 668 O O . ALA A 1 86 ? 8.158 4.646 -12.100 1.00 95.50 86 ALA A O 1
ATOM 669 N N . GLY A 1 87 ? 9.418 5.262 -13.842 1.00 95.44 87 GLY A N 1
ATOM 670 C CA . GLY A 1 87 ? 9.753 6.585 -13.318 1.00 95.44 87 GLY A CA 1
ATOM 671 C C . GLY A 1 87 ? 10.703 6.596 -12.114 1.00 95.44 87 GLY A C 1
ATOM 672 O O . GLY A 1 87 ? 10.934 7.660 -11.548 1.00 95.44 87 GLY A O 1
ATOM 673 N N . PHE A 1 88 ? 11.274 5.457 -11.700 1.00 96.69 88 PHE A N 1
ATOM 674 C CA . PHE A 1 88 ? 12.272 5.410 -10.622 1.00 96.69 88 PHE A CA 1
ATOM 675 C C . PHE A 1 88 ? 13.619 6.020 -11.030 1.00 96.69 88 PHE A C 1
ATOM 677 O O . PHE A 1 88 ? 14.322 6.592 -10.200 1.00 96.69 88 PHE A O 1
ATOM 684 N N . SER A 1 89 ? 13.993 5.874 -12.300 1.00 95.62 89 SER A N 1
ATOM 68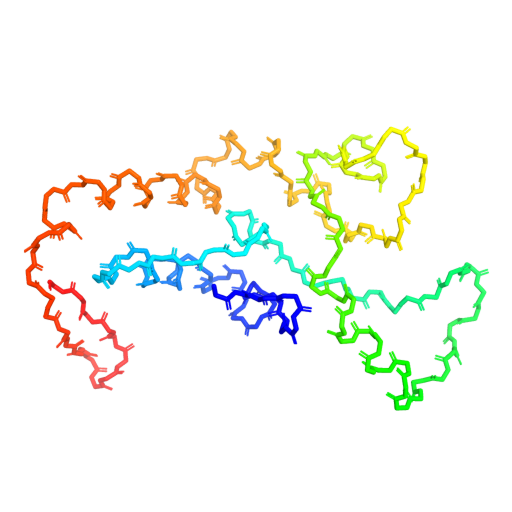5 C CA . SER A 1 89 ? 15.278 6.316 -12.843 1.00 95.62 89 SER A CA 1
ATOM 686 C C . SER A 1 89 ? 15.097 6.879 -14.247 1.00 95.62 89 SER A C 1
ATOM 688 O O . SER A 1 89 ? 14.248 6.406 -14.999 1.00 95.62 89 SER A O 1
ATOM 690 N N . THR A 1 90 ? 15.925 7.856 -14.614 1.00 94.56 90 THR A N 1
ATOM 691 C CA . THR A 1 90 ? 16.039 8.353 -15.994 1.00 94.56 90 THR A CA 1
ATOM 692 C C . THR A 1 90 ? 16.920 7.466 -16.873 1.00 94.56 90 THR A C 1
ATOM 694 O O . THR A 1 90 ? 16.925 7.638 -18.087 1.00 94.56 90 THR A O 1
ATOM 697 N N . ASN A 1 91 ? 17.686 6.546 -16.277 1.00 93.62 91 ASN A N 1
ATOM 698 C CA . ASN A 1 91 ? 18.463 5.554 -17.019 1.00 93.62 91 ASN A CA 1
ATOM 699 C C . ASN A 1 91 ? 17.552 4.439 -17.543 1.00 93.62 91 ASN A C 1
ATOM 701 O O . ASN A 1 91 ? 16.491 4.188 -16.979 1.00 93.62 91 ASN A O 1
ATOM 705 N N . GLU A 1 92 ? 18.014 3.718 -18.565 1.00 89.75 92 GLU A N 1
ATOM 706 C CA . GLU A 1 92 ? 17.286 2.580 -19.142 1.00 89.75 92 GLU A CA 1
ATOM 707 C C . GLU A 1 92 ? 17.232 1.359 -18.210 1.00 89.75 92 GLU A C 1
ATOM 709 O O . GLU A 1 92 ? 16.365 0.503 -18.368 1.00 89.75 92 GLU A O 1
ATOM 714 N N . THR A 1 93 ? 18.143 1.260 -17.238 1.00 88.81 93 THR A N 1
ATOM 715 C CA . THR A 1 93 ? 18.234 0.127 -16.308 1.00 88.81 93 THR A CA 1
ATOM 716 C C . THR A 1 93 ? 18.395 0.581 -14.858 1.00 88.81 93 THR A C 1
ATOM 718 O O . THR A 1 93 ? 18.825 1.700 -14.552 1.00 88.81 93 THR A O 1
ATOM 721 N N . THR A 1 94 ? 18.017 -0.306 -13.941 1.00 90.06 94 THR A N 1
ATOM 722 C CA . THR A 1 94 ? 18.062 -0.112 -12.487 1.00 90.06 94 THR A CA 1
ATOM 723 C C . THR A 1 94 ? 18.808 -1.262 -11.817 1.00 90.06 94 THR A C 1
ATOM 725 O O . THR A 1 94 ? 18.974 -2.329 -12.397 1.00 90.06 94 THR A O 1
ATOM 728 N N . TYR A 1 95 ? 19.241 -1.060 -10.568 1.00 86.69 95 TYR A N 1
ATOM 729 C CA . TYR A 1 95 ? 19.976 -2.072 -9.790 1.00 86.69 95 TYR A CA 1
ATOM 730 C C . TYR A 1 95 ? 19.170 -3.358 -9.507 1.00 86.69 95 TYR A C 1
ATOM 732 O O . TYR A 1 95 ? 19.752 -4.368 -9.132 1.00 86.69 95 TYR A O 1
ATOM 740 N N . LEU A 1 96 ? 17.841 -3.303 -9.647 1.00 87.88 96 LEU A N 1
ATOM 741 C CA . LEU A 1 96 ? 16.902 -4.429 -9.642 1.00 87.88 96 LEU A CA 1
ATOM 742 C C . LEU A 1 96 ? 15.840 -4.187 -10.725 1.00 87.88 96 LEU A C 1
ATOM 744 O O . LEU A 1 96 ? 15.511 -3.015 -10.939 1.00 87.88 96 LEU A O 1
ATOM 748 N N . PRO A 1 97 ? 15.263 -5.218 -11.379 1.00 87.94 97 PRO A N 1
ATOM 749 C CA . PRO A 1 97 ? 14.170 -5.013 -12.313 1.00 87.94 97 PRO A CA 1
ATOM 750 C C . PRO A 1 97 ? 12.971 -4.424 -11.579 1.00 87.94 97 PRO A C 1
ATOM 752 O O . PRO A 1 97 ? 12.702 -4.730 -10.410 1.00 87.94 97 PRO A O 1
ATOM 755 N N . VAL A 1 98 ? 12.227 -3.587 -12.288 1.00 91.25 98 VAL A N 1
ATOM 756 C CA . VAL A 1 98 ? 10.903 -3.182 -11.834 1.00 91.25 98 VAL A CA 1
ATOM 757 C C . VAL A 1 98 ? 9.942 -4.360 -12.006 1.00 91.25 98 VAL A C 1
ATOM 759 O O . VAL A 1 98 ? 10.111 -5.189 -12.897 1.00 91.25 98 VAL A O 1
ATOM 762 N N . ASN A 1 99 ? 8.954 -4.468 -11.118 1.00 91.38 99 ASN A N 1
ATOM 763 C CA . ASN A 1 99 ? 7.919 -5.490 -11.242 1.00 91.38 99 ASN A CA 1
ATOM 764 C C . ASN A 1 99 ? 7.117 -5.285 -12.538 1.00 91.38 99 ASN A C 1
ATOM 766 O O . ASN A 1 99 ? 6.808 -4.152 -12.881 1.00 91.38 99 ASN A O 1
ATOM 770 N N . GLU A 1 100 ? 6.735 -6.372 -13.204 1.00 90.88 100 GLU A N 1
ATOM 771 C CA . GLU A 1 100 ? 6.057 -6.382 -14.508 1.00 90.88 100 GLU A CA 1
ATOM 772 C C . GLU A 1 100 ? 4.712 -5.641 -14.515 1.00 90.88 100 GLU A C 1
ATOM 774 O O . GLU A 1 100 ? 4.260 -5.219 -15.568 1.00 90.88 100 GLU A O 1
ATOM 779 N N . ASN A 1 101 ? 4.085 -5.459 -13.350 1.00 92.56 101 ASN A N 1
ATOM 780 C CA . ASN A 1 101 ? 2.801 -4.771 -13.196 1.00 92.56 101 ASN A CA 1
ATOM 781 C C . ASN A 1 101 ? 2.895 -3.244 -13.059 1.00 92.56 101 ASN A C 1
ATOM 783 O O . ASN A 1 101 ? 1.923 -2.604 -12.654 1.00 92.56 101 ASN A O 1
ATOM 787 N N . TYR A 1 102 ? 4.063 -2.653 -13.318 1.00 94.12 102 TYR A N 1
ATOM 788 C CA . TYR A 1 102 ? 4.279 -1.221 -13.120 1.00 94.12 102 TYR A CA 1
ATOM 789 C C . TYR A 1 102 ? 3.431 -0.336 -14.037 1.00 94.12 102 TYR A C 1
ATOM 791 O O . TYR A 1 102 ? 3.238 0.836 -13.734 1.00 94.12 102 TYR A O 1
ATOM 799 N N . ASP A 1 103 ? 2.932 -0.867 -15.145 1.00 92.75 103 ASP A N 1
ATOM 800 C CA . ASP A 1 103 ? 2.095 -0.177 -16.123 1.00 92.75 103 ASP A CA 1
ATOM 801 C C . ASP A 1 103 ? 0.712 0.189 -15.562 1.00 92.75 103 ASP A C 1
ATOM 803 O O . ASP A 1 103 ? 0.210 1.272 -15.857 1.00 92.75 103 ASP A O 1
ATOM 807 N N . TYR A 1 104 ? 0.136 -0.649 -14.692 1.00 92.69 104 TYR A N 1
ATOM 808 C CA . TYR A 1 104 ? -1.163 -0.391 -14.051 1.00 92.69 104 TYR A CA 1
ATOM 809 C C . TYR A 1 104 ? -1.103 -0.211 -12.524 1.00 92.69 104 TYR A C 1
ATOM 811 O O . TYR A 1 104 ? -2.017 0.375 -11.943 1.00 92.69 104 TYR A O 1
ATOM 819 N N . GLN A 1 105 ? -0.049 -0.680 -11.847 1.00 94.44 105 GLN A N 1
ATOM 820 C CA . GLN A 1 105 ? 0.089 -0.629 -10.382 1.00 94.44 105 GLN A CA 1
ATOM 821 C C . GLN A 1 105 ? 1.031 0.491 -9.899 1.00 94.44 105 GLN A C 1
ATOM 823 O O . GLN A 1 105 ? 1.789 0.325 -8.949 1.00 94.44 105 GLN A O 1
ATOM 828 N N . ASN A 1 106 ? 0.977 1.665 -10.522 1.00 96.88 106 ASN A N 1
ATOM 829 C CA . ASN A 1 106 ? 1.857 2.798 -10.213 1.00 96.88 106 ASN A CA 1
ATOM 830 C C . ASN A 1 106 ? 1.127 3.975 -9.540 1.00 96.88 106 ASN A C 1
ATOM 832 O O . ASN A 1 106 ? -0.101 4.059 -9.532 1.00 96.88 106 ASN A O 1
ATOM 836 N N . VAL A 1 107 ? 1.894 4.906 -8.964 1.00 97.81 107 VAL A N 1
ATOM 837 C CA . VAL A 1 107 ? 1.352 6.092 -8.274 1.00 97.81 107 VAL A CA 1
ATOM 838 C C . VAL A 1 107 ? 0.474 6.941 -9.192 1.00 97.81 107 VAL A C 1
ATOM 840 O O . VAL A 1 107 ? -0.611 7.333 -8.767 1.00 97.81 107 VAL A O 1
ATOM 843 N N . GLU A 1 108 ? 0.922 7.215 -10.417 1.00 97.31 108 GLU A N 1
ATOM 844 C CA . GLU A 1 108 ? 0.192 8.032 -11.395 1.00 97.31 108 GLU A CA 1
ATOM 845 C C . GLU A 1 108 ? -1.174 7.427 -11.740 1.00 97.31 108 GLU A C 1
ATOM 847 O O . GLU A 1 108 ? -2.181 8.119 -11.690 1.00 97.31 108 GLU A O 1
ATOM 852 N N . SER A 1 109 ? -1.248 6.120 -11.976 1.00 95.62 109 SER A N 1
ATOM 853 C CA . SER A 1 109 ? -2.510 5.439 -12.295 1.00 95.62 109 SER A CA 1
ATOM 854 C C . SER A 1 109 ? -3.450 5.380 -11.089 1.00 95.62 109 SER A C 1
ATOM 856 O O . SER A 1 109 ? -4.665 5.489 -11.222 1.00 95.62 109 SER A O 1
ATOM 858 N N . LEU A 1 110 ? -2.909 5.230 -9.877 1.00 96.38 110 LEU A N 1
ATOM 859 C CA . LEU A 1 110 ? -3.718 5.078 -8.666 1.00 96.38 110 LEU A CA 1
ATOM 860 C C . LEU A 1 110 ? -4.148 6.412 -8.042 1.00 96.38 110 LEU A C 1
ATOM 862 O O . LEU A 1 110 ? -4.998 6.400 -7.145 1.00 96.38 110 LEU A O 1
ATOM 866 N N . ILE A 1 111 ? -3.565 7.548 -8.441 1.00 96.00 111 ILE A N 1
ATOM 867 C CA . ILE A 1 111 ? -3.893 8.846 -7.838 1.00 96.00 111 ILE A CA 1
ATOM 868 C C . ILE A 1 111 ? -5.302 9.307 -8.209 1.00 96.00 111 ILE A C 1
ATOM 870 O O . ILE A 1 111 ? -6.011 9.804 -7.330 1.00 96.00 111 ILE A O 1
ATOM 874 N N . ASP A 1 112 ? -5.715 9.057 -9.450 1.00 92.38 112 ASP A N 1
ATOM 875 C CA . ASP A 1 112 ? -7.005 9.488 -9.990 1.00 92.38 112 ASP A CA 1
ATOM 876 C C . ASP A 1 112 ? -8.113 8.447 -9.781 1.00 92.38 112 ASP A C 1
ATOM 878 O O . ASP A 1 112 ? -9.292 8.792 -9.788 1.00 92.38 112 ASP A O 1
ATOM 882 N N . GLU A 1 113 ? -7.752 7.196 -9.481 1.00 95.25 113 GLU A N 1
ATOM 883 C CA . GLU A 1 113 ? -8.693 6.107 -9.209 1.00 95.25 113 GLU A CA 1
ATOM 884 C C . GLU A 1 113 ? -9.295 6.203 -7.788 1.00 95.25 113 GLU A C 1
ATOM 886 O O . GLU A 1 113 ? -8.609 5.920 -6.795 1.00 95.25 113 GLU A O 1
ATOM 891 N N . PRO A 1 114 ? -10.582 6.568 -7.605 1.00 93.56 114 PRO A N 1
ATOM 892 C CA . PRO A 1 114 ? -11.123 6.914 -6.281 1.00 93.56 114 PRO A CA 1
ATOM 893 C C . PRO A 1 114 ? -11.182 5.745 -5.285 1.00 93.56 114 PRO A C 1
ATOM 895 O O . PRO A 1 114 ? -11.153 5.955 -4.060 1.00 93.56 114 PRO A O 1
ATOM 898 N N . SER A 1 115 ? -11.292 4.524 -5.811 1.00 91.19 115 SER A N 1
ATOM 899 C CA . SER A 1 115 ? -11.289 3.255 -5.075 1.00 91.19 115 SER A CA 1
ATOM 900 C C . SER A 1 115 ? -9.910 2.597 -5.014 1.00 91.19 115 SER A C 1
ATOM 902 O O . SER A 1 115 ? -9.804 1.455 -4.570 1.00 91.19 115 SER A O 1
ATOM 904 N N . SER A 1 116 ? -8.850 3.289 -5.438 1.00 94.56 116 SER A N 1
ATOM 905 C CA . SER A 1 116 ? -7.496 2.749 -5.392 1.00 94.56 116 SER A CA 1
ATOM 906 C C . SER A 1 116 ? -7.015 2.502 -3.965 1.00 94.56 116 SER A C 1
ATOM 908 O O . SER A 1 116 ? -7.456 3.124 -2.987 1.00 94.56 116 SER A O 1
ATOM 910 N N . THR A 1 117 ? -6.030 1.615 -3.854 1.00 93.69 117 THR A N 1
ATOM 911 C CA . THR A 1 117 ? -5.290 1.380 -2.614 1.00 93.69 117 THR A CA 1
ATOM 912 C C . THR A 1 117 ? -4.673 2.679 -2.085 1.00 93.69 117 THR A C 1
ATOM 914 O O . THR A 1 117 ? -4.803 2.978 -0.898 1.00 93.69 117 THR A O 1
ATOM 917 N N . LEU A 1 118 ? -4.115 3.514 -2.971 1.00 96.12 118 LEU A N 1
ATOM 918 C CA . LEU A 1 118 ? -3.494 4.788 -2.608 1.00 96.12 118 LEU A CA 1
ATOM 919 C C . LEU A 1 118 ? -4.503 5.765 -1.998 1.00 96.12 118 LEU A C 1
ATOM 921 O O . LEU A 1 118 ? -4.252 6.366 -0.951 1.00 96.12 118 LEU A O 1
ATOM 925 N N . ASN A 1 119 ? -5.667 5.920 -2.626 1.00 95.94 119 ASN A N 1
ATOM 926 C CA . ASN A 1 119 ? -6.704 6.813 -2.120 1.00 95.94 119 ASN A CA 1
ATOM 927 C C . ASN A 1 119 ? -7.364 6.267 -0.849 1.00 95.94 119 ASN A C 1
ATOM 929 O O . ASN A 1 119 ? -7.710 7.045 0.043 1.00 95.94 119 ASN A O 1
ATOM 933 N N . THR A 1 120 ? -7.456 4.946 -0.699 1.00 95.06 120 THR A N 1
ATOM 934 C CA . THR A 1 120 ? -7.848 4.301 0.564 1.00 95.06 120 THR A CA 1
ATOM 935 C C . THR A 1 120 ? -6.841 4.609 1.673 1.00 95.06 120 THR A C 1
ATOM 937 O O . THR A 1 120 ? -7.230 5.065 2.749 1.00 95.06 120 THR A O 1
ATOM 940 N N . TYR A 1 121 ? -5.544 4.472 1.398 1.00 95.62 121 TYR A N 1
ATOM 941 C CA . TYR A 1 121 ? -4.469 4.795 2.334 1.00 95.62 121 TYR A CA 1
ATOM 942 C C . TYR A 1 121 ? -4.506 6.272 2.759 1.00 95.62 121 TYR A C 1
ATOM 944 O O . TYR A 1 121 ? -4.480 6.573 3.952 1.00 95.62 121 TYR A O 1
ATOM 952 N N . LYS A 1 122 ? -4.667 7.209 1.813 1.00 96.00 122 LYS A N 1
ATOM 953 C CA . LYS A 1 122 ? -4.822 8.649 2.106 1.00 96.00 122 LYS A CA 1
ATOM 954 C C . LYS A 1 122 ? -6.026 8.934 3.011 1.00 96.00 122 LYS A C 1
ATOM 956 O O . LYS A 1 122 ? -5.903 9.711 3.961 1.00 96.00 122 LYS A O 1
ATOM 961 N N . LYS A 1 123 ? -7.177 8.300 2.748 1.00 95.88 123 LYS A N 1
ATOM 962 C CA . LYS A 1 123 ? -8.386 8.423 3.584 1.00 95.88 123 LYS A CA 1
ATOM 963 C C . LYS A 1 123 ? -8.126 7.924 5.008 1.00 95.88 123 LYS A C 1
ATOM 965 O O . LYS A 1 123 ? -8.494 8.614 5.954 1.00 95.88 123 LYS A O 1
ATOM 970 N N . LEU A 1 124 ? -7.437 6.793 5.168 1.00 95.38 124 LEU A N 1
ATOM 971 C CA . LEU A 1 124 ? -7.078 6.239 6.480 1.00 95.38 124 LEU A CA 1
ATOM 972 C C . LEU A 1 124 ? -6.099 7.130 7.250 1.00 95.38 124 LEU A C 1
ATOM 974 O O . LEU A 1 124 ? -6.302 7.377 8.436 1.00 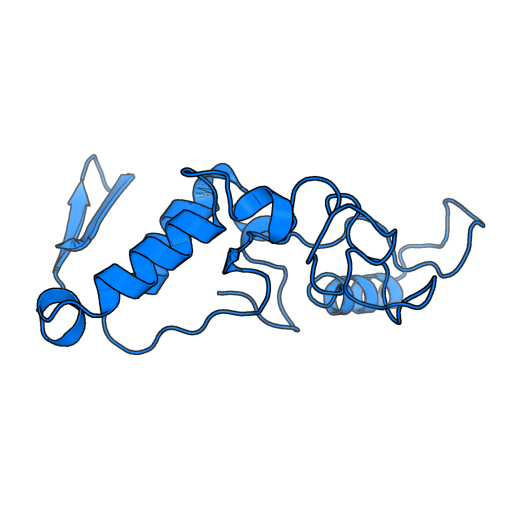95.38 124 LEU A O 1
ATOM 978 N N . VAL A 1 125 ? -5.082 7.679 6.580 1.00 95.56 125 VAL A N 1
ATOM 979 C CA . VAL A 1 125 ? -4.147 8.637 7.196 1.00 95.56 125 VAL A CA 1
ATOM 980 C C . VAL A 1 125 ? -4.881 9.887 7.679 1.00 95.56 125 VAL A C 1
ATOM 982 O O . VAL A 1 125 ? -4.572 10.396 8.756 1.00 95.56 125 VAL A O 1
ATOM 985 N N . LYS A 1 126 ? -5.858 10.387 6.910 1.00 96.12 126 LYS A N 1
ATOM 986 C CA . LYS A 1 126 ? -6.708 11.503 7.344 1.00 96.12 126 LYS A CA 1
ATOM 987 C C . LYS A 1 126 ? -7.550 11.108 8.557 1.00 96.12 126 LYS A C 1
ATOM 989 O O . LYS A 1 126 ? -7.546 11.837 9.541 1.00 96.12 126 LYS A O 1
ATOM 994 N N . LEU A 1 127 ? -8.207 9.951 8.505 1.00 95.25 127 LEU A N 1
ATOM 995 C CA . LEU A 1 127 ? -9.068 9.449 9.576 1.00 95.25 127 LEU A CA 1
ATOM 996 C C . LEU A 1 127 ? -8.309 9.273 10.900 1.00 95.25 127 LEU A C 1
ATOM 998 O O . LEU A 1 127 ? -8.811 9.647 11.953 1.00 95.25 127 LEU A O 1
ATOM 1002 N N . ARG A 1 128 ? -7.057 8.804 10.853 1.00 94.25 128 ARG A N 1
ATOM 1003 C CA . ARG A 1 128 ? -6.202 8.636 12.040 1.00 94.25 128 ARG A CA 1
ATOM 1004 C C . ARG A 1 128 ? -5.887 9.951 12.769 1.00 94.25 128 ARG A C 1
ATOM 1006 O O . ARG A 1 128 ? -5.474 9.930 13.925 1.00 94.25 128 ARG A O 1
ATOM 1013 N N . LYS A 1 129 ? -6.047 11.101 12.108 1.00 94.62 129 LYS A N 1
ATOM 1014 C CA . LYS A 1 129 ? -5.838 12.416 12.730 1.00 94.62 129 LYS A CA 1
ATOM 1015 C C . LYS A 1 129 ? -7.028 12.876 13.572 1.00 94.62 129 LYS A C 1
ATOM 1017 O O . LYS A 1 129 ? -6.882 13.849 14.303 1.00 94.62 129 LYS A O 1
ATOM 1022 N N . GLU A 1 130 ? -8.171 12.203 13.482 1.00 96.06 130 GLU A N 1
ATOM 1023 C CA . GLU A 1 130 ? -9.337 12.540 14.294 1.00 96.06 130 GLU A CA 1
ATOM 1024 C C . GLU A 1 130 ? -9.097 12.178 15.774 1.00 96.06 130 GLU A C 1
ATOM 1026 O O . GLU A 1 130 ? 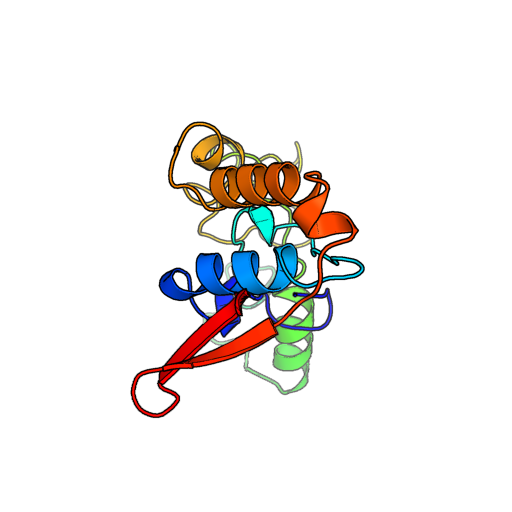-8.518 11.122 16.056 1.00 96.06 130 GLU A O 1
ATOM 1031 N N . PRO A 1 131 ? -9.579 12.987 16.740 1.00 95.12 131 PRO A N 1
ATOM 1032 C CA . PRO A 1 131 ? -9.336 12.762 18.169 1.00 95.12 131 PRO A CA 1
ATOM 1033 C C . PRO A 1 131 ? -9.734 11.369 18.670 1.00 95.12 131 PRO A C 1
ATOM 1035 O O . PRO A 1 131 ? -9.058 10.809 19.530 1.00 95.12 131 PRO A O 1
ATOM 1038 N N . VAL A 1 132 ? -10.792 10.776 18.102 1.00 93.75 132 VAL A N 1
ATOM 1039 C CA . VAL A 1 132 ? -11.246 9.422 18.459 1.00 93.75 132 VAL A CA 1
ATOM 1040 C C . VAL A 1 132 ? -10.200 8.348 18.138 1.00 93.75 132 VAL A C 1
ATOM 1042 O O . VAL A 1 132 ? -10.046 7.409 18.907 1.00 93.75 132 VAL A O 1
ATOM 1045 N N . PHE A 1 133 ? -9.415 8.508 17.068 1.00 92.62 133 PHE A N 1
ATOM 1046 C CA . PHE A 1 133 ? -8.350 7.563 16.710 1.00 92.62 133 PHE A CA 1
ATOM 1047 C C . PHE A 1 133 ? -7.011 7.875 17.392 1.00 92.62 133 PHE A C 1
ATOM 1049 O O . PHE A 1 133 ? -6.121 7.026 17.402 1.00 92.62 133 PHE A O 1
ATOM 1056 N N . GLN A 1 134 ? -6.858 9.072 17.968 1.00 92.75 134 GLN A N 1
ATOM 1057 C CA . GLN A 1 134 ? -5.666 9.460 18.730 1.00 92.75 134 GLN A CA 1
ATOM 1058 C C . GLN A 1 134 ? -5.775 9.109 20.216 1.00 92.75 134 GLN A C 1
ATOM 1060 O O . GLN A 1 134 ? -4.797 8.656 20.809 1.00 92.75 134 GLN A O 1
ATOM 1065 N N . PHE A 1 135 ? -6.953 9.315 20.809 1.00 93.38 135 PHE A N 1
ATOM 1066 C CA . PHE A 1 135 ? -7.164 9.241 22.259 1.00 93.38 135 PHE A CA 1
ATOM 1067 C C . PHE A 1 135 ? -8.318 8.322 22.674 1.00 93.38 135 PHE A C 1
ATOM 1069 O O . PHE A 1 135 ? -8.541 8.134 23.868 1.00 93.38 135 PHE A O 1
ATOM 1076 N N . GLY A 1 136 ? -9.080 7.781 21.721 1.00 92.56 136 GLY A N 1
ATOM 1077 C CA . GLY A 1 136 ? -10.206 6.901 22.016 1.00 92.56 136 GLY A CA 1
ATOM 1078 C C . GLY A 1 136 ? -9.782 5.542 22.574 1.00 92.56 136 GLY A C 1
ATOM 1079 O O . GLY A 1 136 ? -8.637 5.105 22.447 1.00 92.56 136 GLY A O 1
ATOM 1080 N N . HIS A 1 137 ? -10.745 4.859 23.189 1.00 93.06 137 HIS A N 1
ATOM 1081 C CA . HIS A 1 137 ? -10.566 3.499 23.683 1.00 93.06 137 HIS A CA 1
ATOM 1082 C C . HIS A 1 137 ? -10.870 2.483 22.588 1.00 93.06 137 HIS A C 1
ATOM 1084 O O . HIS A 1 137 ? -11.892 2.582 21.919 1.00 93.06 137 HIS A O 1
ATOM 1090 N N . LEU A 1 138 ? -10.002 1.482 22.463 1.00 93.44 138 LEU A N 1
ATOM 1091 C CA . LEU A 1 138 ? -10.182 0.364 21.549 1.00 93.44 138 LEU A CA 1
ATOM 1092 C C . LEU A 1 138 ? -10.984 -0.753 22.221 1.00 93.44 138 LEU A C 1
ATOM 1094 O O . LEU A 1 138 ? -10.564 -1.279 23.252 1.00 93.44 138 LEU A O 1
ATOM 1098 N N . ASN A 1 139 ? -12.065 -1.187 21.580 1.00 93.00 139 ASN A N 1
ATOM 1099 C CA . ASN A 1 139 ? -12.783 -2.411 21.913 1.00 93.00 139 ASN A CA 1
ATOM 1100 C C . ASN A 1 139 ? -12.775 -3.362 20.713 1.00 93.00 139 ASN A C 1
ATOM 1102 O O . ASN A 1 139 ? -13.167 -3.001 19.604 1.00 93.00 139 ASN A O 1
ATOM 1106 N N . ILE A 1 140 ? -12.360 -4.606 20.942 1.00 92.94 140 ILE A N 1
ATOM 1107 C CA . ILE A 1 140 ? -12.346 -5.653 19.917 1.00 92.94 140 ILE A CA 1
ATOM 1108 C C . ILE A 1 140 ? -13.390 -6.707 20.274 1.00 92.94 140 ILE A C 1
ATOM 1110 O O . ILE A 1 140 ? -13.501 -7.114 21.429 1.00 92.94 140 ILE A O 1
ATOM 1114 N N . GLY A 1 141 ? -14.137 -7.166 19.277 1.00 93.19 141 GLY A N 1
ATOM 1115 C CA . GLY A 1 141 ? -15.034 -8.307 19.401 1.00 93.19 141 GLY A CA 1
ATOM 1116 C C . GLY A 1 141 ? -15.100 -9.112 18.113 1.00 93.19 141 GLY A C 1
ATOM 1117 O O . GLY A 1 141 ? -14.497 -8.751 17.101 1.00 93.19 141 GLY A 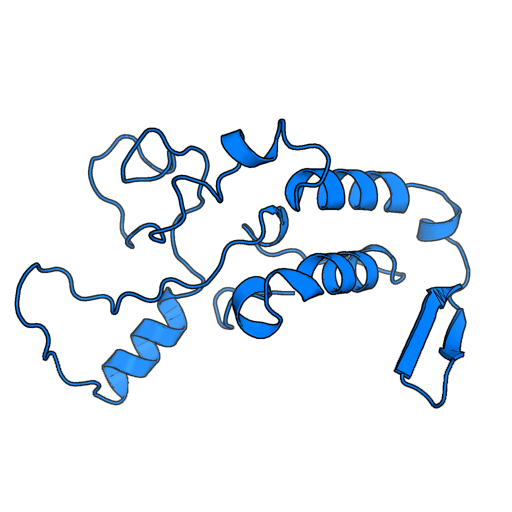O 1
ATOM 1118 N N . THR A 1 142 ? -15.864 -10.195 18.145 1.00 95.25 142 THR A N 1
ATOM 1119 C CA . THR A 1 142 ? -16.113 -11.051 16.987 1.00 95.25 142 THR A CA 1
ATOM 1120 C C . THR A 1 142 ? -17.611 -11.259 16.777 1.00 95.25 142 THR A C 1
ATOM 1122 O O . THR A 1 142 ? -18.409 -11.155 17.709 1.00 95.25 142 THR A O 1
ATOM 1125 N N . LEU A 1 143 ? -18.012 -11.511 15.531 1.00 94.50 143 LEU A N 1
ATOM 1126 C CA . LEU A 1 143 ? -19.379 -11.860 15.138 1.00 94.50 143 LEU A CA 1
ATOM 1127 C C . LEU A 1 143 ? -19.371 -13.090 14.222 1.00 94.50 143 LEU A C 1
ATOM 1129 O O . LEU A 1 143 ? -18.335 -13.453 13.662 1.00 94.50 143 LEU A O 1
ATOM 1133 N N . ASN A 1 144 ? -20.548 -13.702 14.043 1.00 92.81 144 ASN A N 1
ATOM 1134 C CA . ASN A 1 144 ? -20.771 -14.852 13.160 1.00 92.81 144 ASN A CA 1
ATOM 1135 C C . ASN A 1 144 ? -19.810 -16.020 13.443 1.00 92.81 144 ASN A C 1
ATOM 1137 O O . ASN A 1 144 ? -19.083 -16.447 12.549 1.00 92.81 144 ASN A O 1
ATOM 1141 N N . ASN A 1 145 ? -19.794 -16.523 14.682 1.00 92.00 145 ASN A N 1
ATOM 1142 C CA . ASN A 1 145 ? -18.912 -17.618 15.110 1.00 92.00 145 ASN A CA 1
ATOM 1143 C C . ASN A 1 145 ? -17.435 -17.342 14.775 1.00 92.00 145 ASN A C 1
ATOM 1145 O O . ASN A 1 145 ? -16.786 -18.129 14.092 1.00 92.00 145 ASN A O 1
ATOM 1149 N N . ASP A 1 146 ? -16.936 -16.183 15.207 1.00 89.00 146 ASP A N 1
ATOM 1150 C CA . ASP A 1 146 ? -15.539 -15.760 15.043 1.00 89.00 146 ASP A CA 1
ATOM 1151 C C . ASP A 1 146 ? -15.063 -15.523 13.600 1.00 89.00 146 ASP A C 1
ATOM 1153 O O . ASP A 1 146 ? -13.866 -15.396 13.346 1.00 89.00 146 ASP A O 1
ATOM 1157 N N . THR A 1 147 ? -15.985 -15.382 12.644 1.00 91.62 147 THR A N 1
ATOM 1158 C CA . THR A 1 147 ? -15.634 -15.111 11.237 1.00 91.62 147 THR A CA 1
ATOM 1159 C C . THR A 1 147 ? -15.484 -13.627 10.908 1.00 91.62 147 THR A C 1
ATOM 1161 O O . THR A 1 147 ? -14.806 -13.280 9.940 1.00 91.62 147 THR A O 1
ATOM 1164 N N . VAL A 1 148 ? -16.090 -12.735 11.698 1.00 89.62 148 VAL A N 1
ATOM 1165 C CA . VAL A 1 148 ? -16.042 -11.282 11.475 1.00 89.62 148 VAL A CA 1
ATOM 1166 C C . VAL A 1 148 ? -15.392 -10.598 12.670 1.00 89.62 148 VAL A C 1
ATOM 1168 O O . VAL A 1 148 ? -15.926 -10.644 13.775 1.00 89.62 148 VAL A O 1
ATOM 1171 N N . LEU A 1 149 ? -14.265 -9.923 12.437 1.00 90.19 149 LEU A N 1
ATOM 1172 C CA . LEU A 1 149 ? -13.611 -9.065 13.425 1.00 90.19 149 LEU A CA 1
ATOM 1173 C C . LEU A 1 149 ? -14.319 -7.708 13.494 1.00 90.19 149 LEU A C 1
ATOM 1175 O O . LEU A 1 149 ? -14.518 -7.053 12.471 1.00 90.19 149 LEU A O 1
ATOM 1179 N N . VAL A 1 150 ? -14.653 -7.266 14.702 1.00 90.75 150 VAL A N 1
ATOM 1180 C CA . VAL A 1 150 ? -15.270 -5.965 14.965 1.00 90.75 150 VAL A CA 1
ATOM 1181 C C . VAL A 1 150 ? -14.321 -5.112 15.797 1.00 90.75 150 VAL A C 1
ATOM 1183 O O . VAL A 1 150 ? -13.853 -5.543 16.849 1.00 90.75 150 VAL A O 1
ATOM 1186 N N . ILE A 1 151 ? -14.073 -3.891 15.326 1.00 87.25 151 ILE A N 1
ATOM 1187 C CA . ILE A 1 151 ? -13.259 -2.872 15.994 1.00 87.25 151 ILE A CA 1
ATOM 1188 C C . ILE A 1 151 ? -14.189 -1.699 16.313 1.00 87.25 151 ILE A C 1
ATOM 1190 O O . ILE A 1 151 ? -14.833 -1.177 15.401 1.00 87.25 151 ILE A O 1
ATOM 1194 N N . LYS A 1 152 ? -14.302 -1.339 17.592 1.00 82.12 152 LYS A N 1
ATOM 1195 C CA . LYS A 1 152 ? -15.140 -0.248 18.109 1.00 82.12 152 LYS A CA 1
ATOM 1196 C C . LYS A 1 152 ? -14.307 0.746 18.897 1.00 82.12 152 LYS A C 1
ATOM 1198 O O . LYS A 1 152 ? -13.434 0.283 19.667 1.00 82.12 152 LYS A O 1
#

Radius of gyration: 18.34 Å; chains: 1; bounding box: 42×37×45 Å